Protein AF-A0A661U5E5-F1 (afdb_monomer_lite)

pLDDT: mean 82.82, std 14.11, range [43.78, 95.06]

Sequence (79 aa):
MTRDTWWHISTNNRLKAETFLRENITADRCICHINAGYSTGWCNESLENLLYAIEIKCRAKGDDVCFFVMTHRKHIYNA

Structure (mmCIF, N/CA/C/O backbone):
data_AF-A0A661U5E5-F1
#
_entry.id   AF-A0A661U5E5-F1
#
loop_
_atom_site.group_PDB
_atom_site.id
_atom_site.type_symbol
_atom_site.label_atom_id
_atom_site.label_alt_id
_atom_site.label_comp_id
_atom_site.label_asym_id
_atom_site.label_entity_id
_atom_site.label_seq_id
_atom_site.pdbx_PDB_ins_code
_atom_site.Cartn_x
_atom_site.Cartn_y
_atom_site.Cartn_z
_atom_site.occupancy
_atom_site.B_iso_or_equiv
_atom_site.auth_seq_id
_atom_site.auth_comp_id
_atom_site.auth_asym_id
_atom_site.auth_atom_id
_atom_site.pdbx_PDB_model_num
ATOM 1 N N . MET A 1 1 ? 8.390 -12.481 -20.583 1.00 44.78 1 MET A N 1
ATOM 2 C CA . MET A 1 1 ? 8.003 -11.392 -19.661 1.00 44.78 1 MET A CA 1
ATOM 3 C C . MET A 1 1 ? 7.277 -10.339 -20.489 1.00 44.78 1 MET A C 1
ATOM 5 O O . MET A 1 1 ? 7.921 -9.578 -21.197 1.00 44.78 1 MET A O 1
ATOM 9 N N . THR A 1 2 ? 5.949 -10.408 -20.573 1.00 43.78 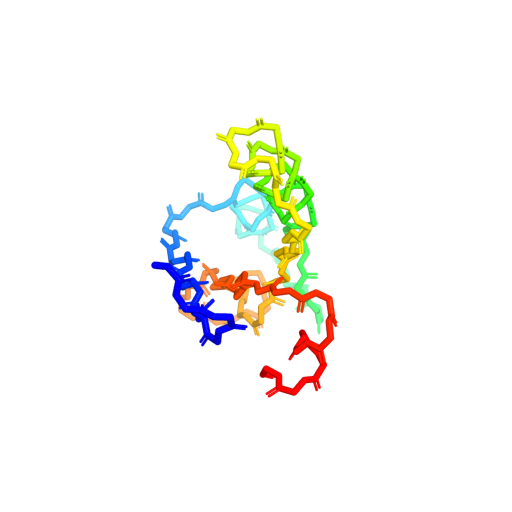2 THR A N 1
ATOM 10 C CA . THR A 1 2 ? 5.158 -9.514 -21.435 1.00 43.78 2 THR A CA 1
ATOM 11 C C . THR A 1 2 ? 4.869 -8.201 -20.707 1.00 43.78 2 THR A C 1
ATOM 13 O O . THR A 1 2 ? 4.770 -8.162 -19.480 1.00 43.78 2 THR A O 1
ATOM 16 N N . ARG A 1 3 ? 4.755 -7.115 -21.476 1.00 45.56 3 ARG A N 1
ATOM 17 C CA . ARG A 1 3 ? 4.687 -5.701 -21.050 1.00 45.56 3 ARG A CA 1
ATOM 18 C C . ARG A 1 3 ? 3.468 -5.314 -20.185 1.00 45.56 3 ARG A C 1
ATOM 20 O O . ARG A 1 3 ? 3.316 -4.128 -19.889 1.00 45.56 3 ARG A O 1
ATOM 27 N N . ASP A 1 4 ? 2.668 -6.295 -19.767 1.00 50.97 4 ASP A N 1
ATOM 28 C CA . ASP A 1 4 ? 1.356 -6.157 -19.118 1.00 50.97 4 ASP A CA 1
ATOM 29 C C . ASP A 1 4 ? 1.255 -6.965 -17.807 1.00 50.97 4 ASP A C 1
ATOM 31 O O . ASP A 1 4 ? 0.163 -7.287 -17.339 1.00 50.97 4 ASP A O 1
ATOM 35 N N . THR A 1 5 ? 2.390 -7.351 -17.213 1.00 55.62 5 THR A N 1
ATOM 36 C CA . THR A 1 5 ? 2.382 -8.189 -16.004 1.00 55.62 5 THR A CA 1
ATOM 37 C C . THR A 1 5 ? 2.113 -7.336 -14.761 1.00 55.62 5 THR A C 1
ATOM 39 O O . THR A 1 5 ? 2.960 -6.545 -14.344 1.00 55.62 5 THR A O 1
ATOM 42 N N . TRP A 1 6 ? 0.936 -7.517 -14.165 1.00 55.47 6 TRP A N 1
ATOM 43 C CA . TRP A 1 6 ? 0.593 -7.011 -12.839 1.00 55.47 6 TRP A CA 1
ATOM 44 C C . TRP A 1 6 ? 1.189 -7.934 -11.783 1.00 55.47 6 TRP A C 1
ATOM 46 O O . TRP A 1 6 ? 0.839 -9.112 -11.707 1.00 55.47 6 TRP A O 1
ATOM 56 N N . TRP A 1 7 ? 2.094 -7.407 -10.967 1.00 61.56 7 TRP A N 1
ATOM 57 C CA . TRP A 1 7 ? 2.646 -8.148 -9.844 1.00 61.56 7 TRP A CA 1
ATOM 58 C C . TRP A 1 7 ? 1.854 -7.791 -8.596 1.00 61.56 7 TRP A C 1
ATOM 60 O O . TRP A 1 7 ? 1.852 -6.646 -8.139 1.00 61.56 7 TRP A O 1
ATOM 70 N N . HIS A 1 8 ? 1.168 -8.785 -8.045 1.00 64.12 8 HIS A N 1
ATOM 71 C CA . HIS A 1 8 ? 0.503 -8.653 -6.760 1.00 64.12 8 HIS A CA 1
ATOM 72 C C . HIS A 1 8 ? 1.472 -9.047 -5.659 1.00 64.12 8 HIS A C 1
ATOM 74 O O . HIS A 1 8 ? 1.951 -10.179 -5.611 1.00 64.12 8 HIS A O 1
ATOM 80 N N . ILE A 1 9 ? 1.737 -8.107 -4.758 1.00 65.94 9 ILE A N 1
ATOM 81 C CA . ILE A 1 9 ? 2.499 -8.371 -3.545 1.00 65.94 9 ILE A CA 1
ATOM 82 C C . ILE A 1 9 ? 1.520 -8.244 -2.383 1.00 65.94 9 ILE A C 1
ATOM 84 O O . ILE A 1 9 ? 1.271 -7.156 -1.859 1.00 65.94 9 ILE A O 1
ATOM 88 N N . SER A 1 10 ? 0.953 -9.383 -1.987 1.00 58.97 10 SER A N 1
ATOM 89 C CA . SER A 1 10 ? 0.255 -9.495 -0.709 1.00 58.97 10 SER A CA 1
ATOM 90 C C . SER A 1 10 ? 1.275 -9.810 0.373 1.00 58.97 10 SER A C 1
ATOM 92 O O . SER A 1 10 ? 2.094 -10.716 0.225 1.00 58.97 10 SER A O 1
ATOM 94 N N . THR A 1 11 ? 1.242 -9.060 1.465 1.00 59.38 11 THR A N 1
ATOM 95 C CA . THR A 1 11 ? 2.085 -9.348 2.627 1.00 59.38 11 THR A CA 1
ATOM 96 C C . THR A 1 11 ? 1.284 -9.163 3.892 1.00 59.38 11 THR A C 1
ATOM 98 O O . THR A 1 11 ? 0.732 -8.087 4.137 1.00 59.38 11 THR A O 1
ATOM 101 N N . ASN A 1 12 ? 1.328 -10.182 4.731 1.00 53.84 12 ASN A N 1
ATOM 102 C CA . ASN A 1 12 ? 0.850 -10.103 6.097 1.00 53.84 12 ASN A CA 1
ATOM 103 C C . ASN A 1 12 ? 2.002 -9.550 6.960 1.00 53.84 12 ASN A C 1
ATOM 105 O O . ASN A 1 12 ? 3.131 -10.009 6.810 1.00 53.84 12 ASN A O 1
ATOM 109 N N . ASN A 1 13 ? 1.722 -8.560 7.818 1.00 57.72 13 ASN A N 1
ATOM 110 C CA . ASN A 1 13 ? 2.659 -7.761 8.638 1.00 57.72 13 ASN A CA 1
ATOM 111 C C . ASN A 1 13 ? 3.514 -6.712 7.904 1.00 57.72 13 ASN A C 1
ATOM 113 O O . ASN A 1 13 ? 4.652 -6.960 7.508 1.00 57.72 13 ASN A O 1
ATOM 117 N N . ARG A 1 14 ? 3.009 -5.472 7.825 1.00 70.75 14 ARG A N 1
ATOM 118 C CA . ARG A 1 14 ? 3.800 -4.296 7.418 1.00 70.75 14 ARG A CA 1
ATOM 119 C C . ARG A 1 14 ? 4.102 -3.433 8.633 1.00 70.75 14 ARG A C 1
ATOM 121 O O . ARG A 1 14 ? 3.176 -2.982 9.294 1.00 70.75 14 ARG A O 1
ATOM 128 N N . LEU A 1 15 ? 5.388 -3.158 8.872 1.00 75.19 15 LEU A N 1
ATOM 129 C CA . LEU A 1 15 ? 5.896 -2.488 10.077 1.00 75.19 15 LEU A CA 1
ATOM 130 C C . LEU A 1 15 ? 5.075 -1.253 10.477 1.00 75.19 15 LEU A C 1
ATOM 132 O O . LEU A 1 15 ? 4.649 -1.155 11.619 1.00 75.19 15 LEU A O 1
ATOM 136 N N . LYS A 1 16 ? 4.789 -0.349 9.528 1.00 83.06 16 LYS A N 1
ATOM 137 C CA . LYS A 1 16 ? 3.991 0.856 9.809 1.00 83.06 16 LYS A CA 1
ATOM 138 C C . LYS A 1 16 ? 2.541 0.558 10.189 1.00 83.06 16 LYS A C 1
ATOM 140 O O . LYS A 1 16 ? 2.029 1.188 11.108 1.00 83.06 16 LYS A O 1
ATOM 145 N N . ALA A 1 17 ? 1.887 -0.375 9.499 1.00 88.69 17 ALA A N 1
ATOM 146 C CA . ALA A 1 17 ? 0.528 -0.767 9.851 1.00 88.69 17 ALA A CA 1
ATOM 147 C C . ALA A 1 17 ? 0.490 -1.448 11.225 1.00 88.69 17 ALA A C 1
ATOM 149 O O . ALA A 1 17 ? -0.382 -1.130 12.024 1.00 88.69 17 ALA A O 1
ATOM 150 N N . GLU A 1 18 ? 1.471 -2.298 11.542 1.00 89.94 18 GLU A N 1
ATOM 151 C CA . GLU A 1 18 ? 1.585 -2.906 12.873 1.00 89.94 18 GLU A CA 1
ATOM 152 C C . GLU A 1 18 ? 1.772 -1.863 13.975 1.00 89.94 18 GLU A C 1
ATOM 154 O O . GLU A 1 18 ? 1.175 -2.000 15.037 1.00 89.94 18 GLU A O 1
ATOM 159 N N . THR A 1 19 ? 2.567 -0.813 13.744 1.00 91.25 19 THR A N 1
ATOM 160 C CA . THR A 1 19 ? 2.723 0.280 14.715 1.00 91.25 19 THR A CA 1
ATOM 161 C C . THR A 1 19 ? 1.386 0.961 15.001 1.00 91.25 19 THR A C 1
ATOM 163 O O . THR A 1 19 ? 1.025 1.114 16.161 1.00 91.25 19 THR A O 1
ATOM 166 N N . PHE A 1 20 ? 0.617 1.292 13.960 1.00 93.38 20 PHE A N 1
ATOM 167 C CA . PHE A 1 20 ? -0.704 1.911 14.114 1.00 93.38 20 PHE A CA 1
ATOM 168 C C . PHE A 1 20 ? -1.665 1.012 14.895 1.00 93.38 20 PHE A C 1
ATOM 170 O O . PHE A 1 20 ? -2.283 1.454 15.860 1.00 93.38 20 PHE A O 1
ATOM 177 N N . LEU A 1 21 ? -1.727 -0.272 14.535 1.00 91.56 21 LEU A N 1
ATOM 178 C CA . LEU A 1 21 ? -2.577 -1.243 15.223 1.00 91.56 21 LEU A CA 1
ATOM 179 C C . LEU A 1 21 ? -2.178 -1.426 16.695 1.00 91.56 21 LEU A C 1
ATOM 181 O O . LEU A 1 21 ? -3.049 -1.516 17.553 1.00 91.56 21 LEU A O 1
ATOM 185 N N . ARG A 1 22 ? -0.875 -1.447 17.007 1.00 93.19 22 ARG A N 1
ATOM 186 C CA . ARG A 1 22 ? -0.371 -1.553 18.388 1.00 93.19 22 ARG A CA 1
ATOM 187 C C . ARG A 1 22 ? -0.708 -0.334 19.238 1.00 93.19 22 ARG A C 1
ATOM 189 O O . ARG A 1 22 ? -0.931 -0.484 20.434 1.00 93.19 22 ARG A O 1
ATOM 196 N N . GLU A 1 23 ? -0.747 0.846 18.632 1.00 94.81 23 GLU A N 1
ATOM 197 C CA . GLU A 1 23 ? -1.090 2.094 19.318 1.00 94.81 23 GLU A CA 1
ATOM 198 C C . GLU A 1 23 ? -2.600 2.383 19.326 1.00 94.81 23 GLU A C 1
ATOM 200 O O . GLU A 1 23 ? -3.022 3.414 19.842 1.00 94.81 23 GLU A O 1
ATOM 205 N N . ASN A 1 24 ? -3.431 1.470 18.802 1.00 93.19 24 ASN A N 1
ATOM 206 C CA . ASN A 1 24 ? -4.871 1.677 18.596 1.00 93.19 24 ASN A CA 1
ATOM 207 C C . ASN A 1 24 ? -5.182 2.946 17.778 1.00 93.19 24 ASN A C 1
ATOM 209 O O . ASN A 1 24 ? -6.182 3.626 18.010 1.00 93.19 24 ASN A O 1
ATOM 213 N N . ILE A 1 25 ? -4.322 3.261 16.807 1.00 93.75 25 ILE A N 1
ATOM 214 C CA . ILE A 1 25 ? -4.484 4.385 15.886 1.00 93.75 25 ILE A CA 1
ATOM 215 C C . ILE A 1 25 ? -5.006 3.855 14.553 1.00 93.75 25 ILE A C 1
ATOM 217 O O . ILE A 1 25 ? -4.429 2.949 13.952 1.00 93.75 25 ILE A O 1
ATOM 221 N N . THR A 1 26 ? -6.072 4.469 14.050 1.00 92.94 26 THR A N 1
ATOM 222 C CA . THR A 1 26 ? -6.582 4.229 12.697 1.00 92.94 26 THR A CA 1
ATOM 223 C C . THR A 1 26 ? -6.084 5.307 11.743 1.00 92.94 26 THR A C 1
ATOM 225 O O . THR A 1 26 ? -6.086 6.492 12.077 1.00 92.94 26 THR A O 1
ATOM 228 N N . ALA A 1 27 ? -5.687 4.909 10.540 1.00 94.06 27 ALA A N 1
ATOM 229 C CA . ALA A 1 27 ? -5.341 5.813 9.454 1.00 94.06 27 ALA A CA 1
ATOM 230 C C . ALA A 1 27 ? -6.551 6.067 8.544 1.00 94.06 27 ALA A C 1
ATOM 232 O O . ALA A 1 27 ? -7.392 5.196 8.346 1.00 94.06 27 ALA A O 1
ATOM 233 N N . ASP A 1 28 ? -6.596 7.240 7.922 1.00 95.06 28 ASP A N 1
ATOM 234 C CA . ASP A 1 28 ? -7.573 7.592 6.883 1.00 95.06 28 ASP A CA 1
ATOM 235 C C . ASP A 1 28 ? -7.140 7.134 5.476 1.00 95.06 28 ASP A C 1
ATOM 237 O O . ASP A 1 28 ? -7.920 7.152 4.524 1.00 95.06 28 ASP A O 1
ATOM 241 N N . ARG A 1 29 ? -5.881 6.708 5.334 1.00 94.12 29 ARG A N 1
ATOM 242 C CA . ARG A 1 29 ? -5.250 6.329 4.067 1.00 94.12 29 ARG A CA 1
ATOM 243 C C . ARG A 1 29 ? -4.236 5.206 4.249 1.00 94.12 29 ARG A C 1
ATOM 245 O O . ARG A 1 29 ? -3.872 4.837 5.360 1.00 94.12 29 ARG A O 1
ATOM 252 N N . CYS A 1 30 ? -3.746 4.677 3.134 1.00 94.19 30 CYS A N 1
ATOM 253 C CA . CYS A 1 30 ? -2.618 3.751 3.114 1.00 94.19 30 CYS A CA 1
ATOM 254 C C . CYS A 1 30 ? -1.335 4.448 3.603 1.00 94.19 30 CYS A C 1
ATOM 256 O O . CYS A 1 30 ? -0.986 5.510 3.086 1.00 94.19 30 CYS A O 1
ATOM 258 N N . ILE A 1 31 ? -0.636 3.866 4.583 1.00 94.06 31 ILE A N 1
ATOM 259 C CA . ILE A 1 31 ? 0.502 4.507 5.276 1.00 94.06 31 ILE A CA 1
ATOM 260 C C . ILE A 1 31 ? 1.843 3.786 5.100 1.00 94.06 31 ILE A C 1
ATOM 262 O O . ILE A 1 31 ? 2.888 4.309 5.507 1.00 94.06 31 ILE A O 1
ATOM 266 N N . CYS A 1 32 ? 1.872 2.593 4.505 1.00 92.81 32 CYS A N 1
ATOM 267 C CA . CYS A 1 32 ? 3.071 1.758 4.407 1.00 92.81 32 CYS A CA 1
ATOM 268 C C . CYS A 1 32 ? 3.986 2.177 3.240 1.00 92.81 32 CYS A C 1
ATOM 270 O O . CYS A 1 32 ? 4.512 1.336 2.506 1.00 92.81 32 CYS A O 1
ATOM 272 N N . HIS A 1 33 ? 4.217 3.484 3.081 1.00 91.12 33 HIS A N 1
ATOM 273 C CA . HIS A 1 33 ? 4.995 4.066 1.981 1.00 91.12 33 HIS A CA 1
ATOM 274 C C . HIS A 1 33 ? 6.431 3.538 1.910 1.00 91.12 33 HIS A C 1
ATOM 276 O O . HIS A 1 33 ? 6.954 3.343 0.818 1.00 91.12 33 HIS A O 1
ATOM 282 N N . ILE A 1 34 ? 7.057 3.269 3.063 1.00 90.50 34 ILE A N 1
ATOM 283 C CA . ILE A 1 34 ? 8.429 2.741 3.114 1.00 90.50 34 ILE A CA 1
ATOM 284 C C . ILE A 1 34 ? 8.506 1.391 2.410 1.00 90.50 34 ILE A C 1
ATOM 286 O O . ILE A 1 34 ? 9.418 1.175 1.623 1.00 90.50 34 ILE A O 1
ATOM 290 N N . ASN A 1 35 ? 7.542 0.497 2.630 1.00 90.06 35 ASN A N 1
ATOM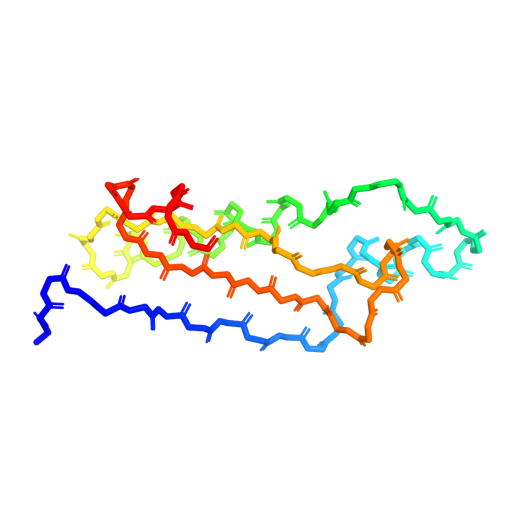 291 C CA . ASN A 1 35 ? 7.581 -0.793 1.960 1.00 90.06 35 ASN A CA 1
ATOM 292 C C . ASN A 1 35 ? 7.296 -0.673 0.459 1.00 90.06 35 ASN A C 1
ATOM 294 O O . ASN A 1 35 ? 7.921 -1.383 -0.317 1.00 90.06 35 ASN A O 1
ATOM 298 N N . ALA A 1 36 ? 6.401 0.229 0.045 1.00 89.62 36 ALA A N 1
ATOM 299 C CA . ALA A 1 36 ? 6.189 0.513 -1.374 1.00 89.62 36 ALA A CA 1
ATOM 300 C C . ALA A 1 36 ? 7.480 1.028 -2.045 1.00 89.62 36 ALA A C 1
ATOM 302 O O . ALA A 1 36 ? 7.886 0.517 -3.089 1.00 89.62 36 ALA A O 1
ATOM 303 N N . GLY A 1 37 ? 8.168 1.986 -1.414 1.00 90.75 37 GLY A N 1
ATOM 304 C CA . GLY A 1 37 ? 9.439 2.527 -1.901 1.00 90.75 37 GLY A CA 1
ATOM 305 C C . GLY A 1 37 ? 10.563 1.489 -1.917 1.00 90.75 37 GLY A C 1
ATOM 306 O O . GLY A 1 37 ? 11.258 1.359 -2.920 1.00 90.75 37 GLY A O 1
ATOM 307 N N . TYR A 1 38 ? 10.697 0.701 -0.849 1.00 91.12 38 TYR A N 1
ATOM 308 C CA . TYR A 1 38 ? 11.703 -0.356 -0.750 1.00 91.12 38 TYR A CA 1
ATOM 309 C C . TYR A 1 38 ? 11.500 -1.440 -1.816 1.00 91.12 38 TYR A C 1
ATOM 311 O O . TYR A 1 38 ? 12.440 -1.774 -2.532 1.00 91.12 38 TYR A O 1
ATOM 319 N N . SER A 1 39 ? 10.269 -1.940 -1.985 1.00 89.12 39 SER A N 1
ATOM 320 C CA . SER A 1 39 ? 9.948 -2.915 -3.035 1.00 89.12 39 SER A CA 1
ATOM 321 C C . SER A 1 39 ? 10.203 -2.355 -4.435 1.00 89.12 39 SER A C 1
ATOM 323 O O . SER A 1 39 ? 10.751 -3.058 -5.275 1.00 89.12 39 SER A O 1
ATOM 325 N N . THR A 1 40 ? 9.869 -1.081 -4.669 1.00 90.94 40 THR A N 1
ATOM 326 C CA . THR A 1 40 ? 10.158 -0.397 -5.938 1.00 90.94 40 THR A CA 1
ATOM 327 C C . THR A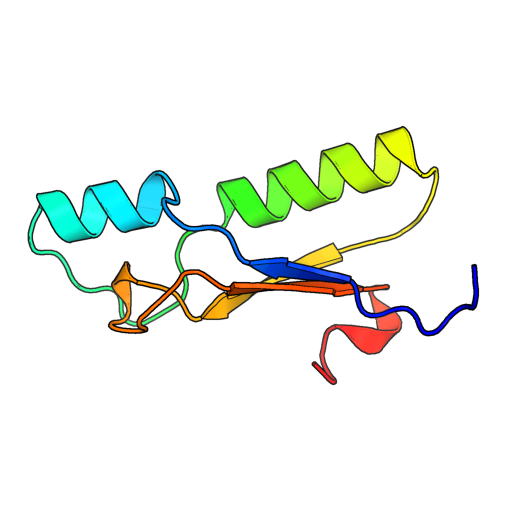 1 40 ? 11.660 -0.370 -6.230 1.00 90.94 40 THR A C 1
ATOM 329 O O . THR A 1 40 ? 12.080 -0.770 -7.312 1.00 90.94 40 THR A O 1
ATOM 332 N N . GLY A 1 41 ? 12.476 0.062 -5.263 1.00 90.81 41 GLY A N 1
ATOM 333 C CA . GLY A 1 41 ? 13.930 0.131 -5.420 1.00 90.81 41 GLY A CA 1
ATOM 334 C C . GLY A 1 41 ? 14.559 -1.241 -5.663 1.00 90.81 41 GLY A C 1
ATOM 335 O O . GLY A 1 41 ? 15.291 -1.412 -6.632 1.00 90.81 41 GLY A O 1
ATOM 336 N N . TRP A 1 42 ? 14.213 -2.233 -4.836 1.00 90.38 42 TRP A N 1
ATOM 337 C CA . TRP A 1 42 ? 14.745 -3.593 -4.958 1.00 90.38 42 TRP A CA 1
ATOM 338 C C . TRP A 1 42 ? 14.434 -4.223 -6.317 1.00 90.38 42 TRP A C 1
ATOM 340 O O . TRP A 1 42 ? 15.311 -4.815 -6.944 1.00 90.38 42 TRP A O 1
ATOM 350 N N . CYS A 1 43 ? 13.193 -4.090 -6.789 1.00 88.06 43 CYS A N 1
ATOM 351 C CA . CYS A 1 43 ? 12.791 -4.653 -8.071 1.00 88.06 43 CYS A CA 1
ATOM 352 C C . CYS A 1 43 ? 13.430 -3.927 -9.254 1.00 88.06 43 CYS A C 1
ATOM 354 O O . CYS A 1 43 ? 13.780 -4.591 -10.223 1.00 88.06 43 CYS A O 1
ATOM 356 N N . ASN A 1 44 ? 13.616 -2.608 -9.185 1.00 89.75 44 ASN A N 1
ATOM 357 C CA . ASN A 1 44 ? 14.278 -1.876 -10.264 1.00 89.75 44 ASN A CA 1
ATOM 358 C C . ASN A 1 44 ? 15.767 -2.232 -10.362 1.00 89.75 44 ASN A C 1
ATOM 360 O O . ASN A 1 44 ? 16.252 -2.420 -11.472 1.00 89.75 44 ASN A O 1
ATOM 364 N N . GLU A 1 45 ? 16.455 -2.408 -9.229 1.00 92.62 45 GLU A N 1
ATOM 365 C CA . GLU A 1 45 ? 17.847 -2.881 -9.205 1.00 92.62 45 GLU A CA 1
ATOM 366 C C . GLU A 1 45 ? 17.958 -4.334 -9.690 1.00 92.62 45 GLU A C 1
ATOM 368 O O . GLU A 1 45 ? 18.791 -4.661 -10.523 1.00 92.62 45 GLU A O 1
ATOM 373 N N . SER A 1 46 ? 17.080 -5.218 -9.205 1.00 88.88 46 SER A N 1
ATOM 374 C CA . SER A 1 46 ? 17.176 -6.658 -9.489 1.00 88.88 46 SER A CA 1
ATOM 375 C C . SER A 1 46 ? 16.703 -7.044 -10.891 1.00 88.88 46 SER A C 1
ATOM 377 O O . SER A 1 46 ? 17.106 -8.081 -11.410 1.00 88.88 46 SER A O 1
ATOM 379 N N . LEU A 1 47 ? 15.764 -6.284 -11.464 1.00 84.00 47 LEU A N 1
ATOM 380 C CA . LEU A 1 47 ? 15.095 -6.626 -12.723 1.00 84.00 47 LEU A CA 1
ATOM 381 C C . LEU A 1 47 ? 15.423 -5.654 -13.857 1.00 84.00 47 LEU A C 1
ATOM 383 O O . LEU A 1 47 ? 14.850 -5.821 -14.931 1.00 84.00 47 LEU A O 1
ATOM 387 N N . GLU A 1 48 ? 16.252 -4.634 -13.614 1.00 81.31 48 GLU A N 1
ATOM 388 C CA . GLU A 1 48 ? 16.623 -3.588 -14.585 1.00 81.31 48 GLU A CA 1
ATOM 389 C C . GLU A 1 48 ? 15.406 -2.992 -15.324 1.00 81.31 48 GLU A C 1
ATOM 391 O O . GLU A 1 48 ? 15.434 -2.669 -16.511 1.00 81.31 48 GLU A O 1
ATOM 396 N N . ASN A 1 49 ? 14.284 -2.879 -14.613 1.00 78.31 49 ASN A N 1
ATOM 397 C CA . ASN A 1 49 ? 13.000 -2.444 -15.150 1.00 78.31 49 ASN A CA 1
ATOM 398 C C . ASN A 1 49 ? 12.515 -1.181 -14.439 1.00 78.31 49 ASN A C 1
ATOM 400 O O . ASN A 1 49 ? 12.969 -0.852 -13.352 1.00 78.31 49 ASN A O 1
ATOM 404 N N . LEU A 1 50 ? 11.553 -0.480 -15.048 1.00 84.38 50 LEU A N 1
ATOM 405 C CA . LEU A 1 50 ? 10.884 0.664 -14.428 1.00 84.38 50 LEU A CA 1
ATOM 406 C C . LEU A 1 50 ? 9.534 0.233 -13.838 1.00 84.38 50 LEU A C 1
ATOM 408 O O . LEU A 1 50 ? 8.479 0.407 -14.464 1.00 84.38 50 LEU A O 1
ATOM 412 N N . LEU A 1 51 ? 9.582 -0.367 -12.653 1.00 88.00 51 LEU A N 1
ATOM 413 C CA . LEU A 1 51 ? 8.425 -0.782 -11.866 1.00 88.00 51 LEU A CA 1
ATOM 414 C C . LEU A 1 51 ? 8.149 0.225 -10.747 1.00 88.00 51 LEU A C 1
ATOM 416 O O . LEU A 1 51 ? 9.039 0.939 -10.291 1.00 88.00 51 LEU A O 1
ATOM 420 N N . TYR A 1 52 ? 6.891 0.283 -10.323 1.00 90.00 52 TYR A N 1
ATOM 421 C CA . TYR A 1 52 ? 6.422 1.080 -9.197 1.00 90.00 52 TYR A CA 1
ATOM 422 C C . TYR A 1 52 ? 5.457 0.244 -8.372 1.00 90.00 52 TYR A C 1
ATOM 424 O O . TYR A 1 52 ? 4.562 -0.381 -8.940 1.00 90.00 52 TYR A O 1
ATOM 432 N N . ALA A 1 53 ? 5.616 0.262 -7.052 1.00 90.00 53 ALA A N 1
ATOM 433 C CA . ALA A 1 53 ? 4.680 -0.347 -6.118 1.00 90.00 53 ALA A CA 1
ATOM 434 C C . ALA A 1 53 ? 3.829 0.725 -5.421 1.00 90.00 53 ALA A C 1
ATOM 436 O O . ALA A 1 53 ? 4.359 1.728 -4.942 1.00 90.00 53 ALA A O 1
ATOM 437 N N . ILE A 1 54 ? 2.519 0.492 -5.316 1.00 90.56 54 ILE A N 1
ATOM 438 C CA . ILE A 1 54 ? 1.584 1.307 -4.525 1.00 90.56 54 ILE A CA 1
ATOM 439 C C . ILE A 1 54 ? 0.780 0.425 -3.570 1.00 90.56 54 ILE A C 1
ATOM 441 O O . ILE A 1 54 ? 0.493 -0.729 -3.879 1.00 90.56 54 ILE A O 1
ATOM 445 N N . GLU A 1 55 ? 0.420 0.964 -2.406 1.00 92.00 55 GLU A N 1
ATOM 446 C CA . GLU A 1 55 ? -0.470 0.302 -1.445 1.00 92.00 55 GLU A CA 1
ATOM 447 C C . GLU A 1 55 ? -1.927 0.671 -1.751 1.00 92.00 55 GLU A C 1
ATOM 449 O O . GLU A 1 55 ? -2.278 1.850 -1.701 1.00 92.00 55 GLU A O 1
ATOM 454 N N . ILE A 1 56 ? -2.776 -0.322 -2.028 1.00 91.31 56 ILE A N 1
ATOM 455 C CA . ILE A 1 56 ? -4.206 -0.108 -2.327 1.00 91.31 56 ILE A CA 1
ATOM 456 C C . ILE A 1 56 ? -5.135 -0.566 -1.192 1.00 91.31 56 ILE A C 1
ATOM 458 O O . ILE A 1 56 ? -6.250 -0.063 -1.061 1.00 91.31 56 ILE A O 1
ATOM 462 N N . LYS A 1 57 ? -4.657 -1.465 -0.322 1.00 92.06 57 LYS A N 1
ATOM 463 C CA . LYS A 1 57 ? -5.315 -1.840 0.940 1.00 92.06 57 LYS A CA 1
ATOM 464 C C . LYS A 1 57 ? -4.325 -1.735 2.085 1.00 92.06 57 LYS A C 1
ATOM 466 O O . LYS A 1 57 ? -3.153 -2.049 1.888 1.00 92.06 57 LYS A O 1
ATOM 471 N N . CYS A 1 58 ? -4.780 -1.317 3.259 1.00 93.19 58 CYS A N 1
ATOM 472 C CA . CYS A 1 58 ? -3.940 -1.124 4.431 1.00 93.19 58 CYS A CA 1
ATOM 473 C C . CYS A 1 58 ? -4.680 -1.512 5.711 1.00 93.19 58 CYS A C 1
ATOM 475 O O . CYS A 1 58 ? -5.748 -0.977 6.005 1.00 93.19 58 CYS A O 1
ATOM 477 N N . ARG A 1 59 ? -4.060 -2.359 6.539 1.00 92.94 59 ARG A N 1
ATOM 478 C CA . ARG A 1 59 ? -4.641 -2.754 7.830 1.00 92.94 59 ARG A CA 1
ATOM 479 C C . ARG A 1 59 ? -4.871 -1.579 8.774 1.00 92.94 59 ARG A C 1
ATOM 481 O O . ARG A 1 59 ? -5.873 -1.550 9.472 1.00 92.94 59 ARG A O 1
ATOM 488 N N . ALA A 1 60 ? -3.994 -0.575 8.750 1.00 93.56 60 ALA A N 1
ATOM 489 C CA . ALA A 1 60 ? -4.171 0.631 9.560 1.00 93.56 60 ALA A CA 1
ATOM 490 C C . ALA A 1 60 ? -5.415 1.445 9.162 1.00 93.56 60 ALA A C 1
ATOM 492 O O . ALA A 1 60 ? -5.943 2.181 9.986 1.00 93.56 60 ALA A O 1
ATOM 493 N N . LYS A 1 61 ? -5.893 1.303 7.919 1.00 94.44 61 LYS A N 1
ATOM 494 C CA . LYS A 1 61 ? -7.134 1.916 7.418 1.00 94.44 61 LYS A CA 1
ATOM 495 C C . LYS A 1 61 ? -8.377 1.069 7.741 1.00 94.44 61 LYS A C 1
ATOM 497 O O . LYS A 1 61 ? -9.496 1.516 7.522 1.00 94.44 61 LYS A O 1
ATOM 502 N N . GLY A 1 62 ? -8.186 -0.151 8.250 1.00 93.00 62 GLY A N 1
ATOM 503 C CA . GLY A 1 62 ? -9.253 -1.108 8.544 1.00 93.00 62 GLY A CA 1
ATOM 504 C C 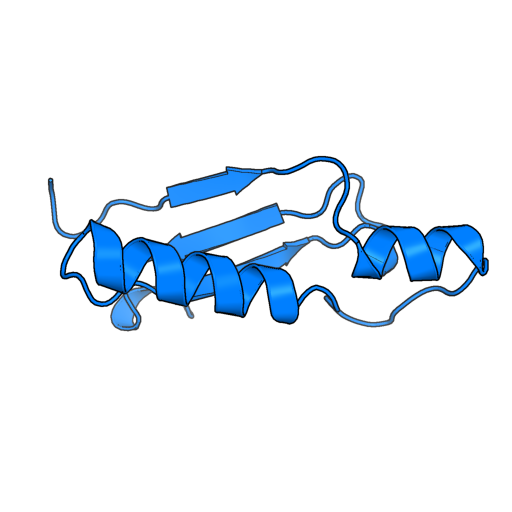. GLY A 1 62 ? -9.448 -2.208 7.495 1.00 93.00 62 GLY A C 1
ATOM 505 O O . GLY A 1 62 ? -10.404 -2.964 7.609 1.00 93.00 62 GLY A O 1
ATOM 506 N N . ASP A 1 63 ? -8.574 -2.326 6.487 1.00 93.25 63 ASP A N 1
ATOM 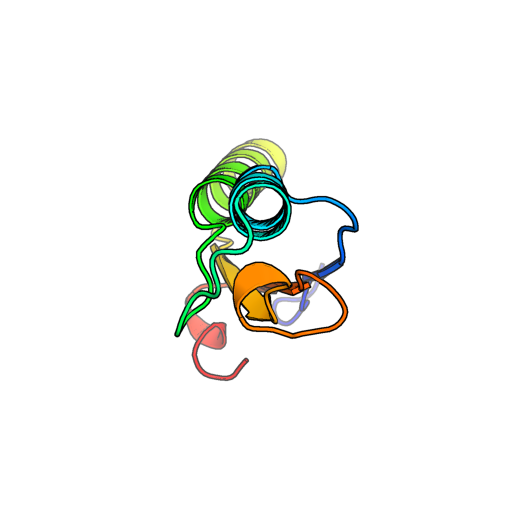507 C CA . ASP A 1 63 ? -8.609 -3.468 5.559 1.00 93.25 63 ASP A CA 1
ATOM 508 C C . ASP A 1 63 ? -8.057 -4.752 6.219 1.00 93.25 63 ASP A C 1
ATOM 510 O O . ASP A 1 63 ? -7.197 -4.693 7.098 1.00 93.25 63 ASP A O 1
ATOM 514 N N . ASP A 1 64 ? -8.451 -5.933 5.734 1.00 90.31 64 ASP A N 1
ATOM 515 C CA . ASP A 1 64 ? -7.980 -7.218 6.291 1.00 90.31 64 ASP A CA 1
ATOM 516 C C . ASP A 1 64 ? -6.463 -7.438 6.135 1.00 90.31 64 ASP A C 1
ATOM 518 O O . ASP A 1 64 ? -5.819 -8.122 6.933 1.00 90.31 64 ASP A O 1
ATOM 522 N N . VAL A 1 65 ? -5.871 -6.862 5.085 1.00 89.56 65 VAL A N 1
ATOM 523 C CA . VAL A 1 65 ? -4.468 -7.062 4.706 1.00 89.56 65 VAL A CA 1
ATOM 524 C C . VAL A 1 65 ? -3.886 -5.804 4.067 1.00 89.56 65 VAL A C 1
ATOM 526 O O . VAL A 1 65 ? -4.588 -5.041 3.402 1.00 89.56 65 VAL A O 1
ATOM 529 N N . CYS A 1 66 ? -2.576 -5.598 4.231 1.00 90.88 66 CYS A N 1
ATOM 530 C CA . CYS A 1 66 ? -1.859 -4.601 3.446 1.00 90.88 66 CYS A CA 1
ATOM 531 C C . CYS A 1 66 ? -1.537 -5.183 2.063 1.00 90.88 66 CYS A C 1
ATOM 533 O O . CYS A 1 66 ? -0.759 -6.135 1.951 1.00 90.88 66 CYS A O 1
ATOM 535 N N . PHE A 1 67 ? -2.120 -4.609 1.013 1.00 89.12 67 PHE A N 1
ATOM 536 C CA . PHE A 1 67 ? -2.027 -5.129 -0.349 1.00 89.12 67 PHE A CA 1
ATOM 537 C C . PHE A 1 67 ? -1.382 -4.117 -1.288 1.00 89.12 67 PHE A C 1
ATOM 539 O O . PHE A 1 67 ? -1.768 -2.944 -1.312 1.00 89.12 67 PHE A O 1
ATOM 546 N N . PHE A 1 68 ? -0.422 -4.597 -2.078 1.00 89.75 68 PHE A N 1
ATOM 547 C CA . PHE A 1 68 ? 0.371 -3.774 -2.975 1.00 89.75 68 PHE A CA 1
ATOM 548 C C . PHE A 1 68 ? 0.230 -4.261 -4.405 1.00 89.75 68 PHE A C 1
ATOM 550 O O . PHE A 1 68 ? 0.337 -5.457 -4.690 1.00 89.75 68 PHE A O 1
ATOM 557 N N . VAL A 1 69 ? 0.050 -3.300 -5.300 1.00 88.56 69 VAL A N 1
ATOM 558 C CA . VAL A 1 69 ? 0.118 -3.521 -6.737 1.00 88.56 69 VAL A CA 1
ATOM 559 C C . VAL A 1 69 ? 1.441 -2.976 -7.225 1.00 88.56 69 VAL A C 1
ATOM 561 O O . VAL A 1 69 ? 1.807 -1.844 -6.904 1.00 88.56 69 VAL A O 1
ATOM 564 N N . MET A 1 70 ? 2.152 -3.786 -8.001 1.00 88.31 70 MET A N 1
ATOM 565 C CA . MET A 1 70 ? 3.365 -3.375 -8.675 1.00 88.31 70 MET A CA 1
ATOM 566 C C . MET A 1 70 ? 3.223 -3.542 -10.179 1.00 88.31 70 MET A C 1
ATOM 568 O O . MET A 1 70 ? 2.853 -4.600 -10.686 1.00 88.31 70 MET A O 1
ATOM 572 N N . THR A 1 71 ? 3.511 -2.464 -10.895 1.00 87.75 71 THR A N 1
ATOM 573 C CA . THR A 1 71 ? 3.381 -2.414 -12.349 1.00 87.75 71 THR A CA 1
ATOM 574 C C . THR A 1 71 ? 4.269 -1.314 -12.923 1.00 87.75 71 THR A C 1
ATOM 576 O O . THR A 1 71 ? 4.896 -0.542 -12.194 1.00 87.75 71 THR A O 1
ATOM 579 N N . HIS A 1 72 ? 4.334 -1.221 -14.247 1.00 85.75 72 HIS A N 1
ATOM 580 C CA . HIS A 1 72 ? 4.968 -0.087 -14.906 1.00 85.75 72 HIS A CA 1
ATOM 581 C C . HIS A 1 72 ? 4.196 1.206 -14.636 1.00 85.75 72 HIS A C 1
ATOM 583 O O . HIS A 1 72 ? 2.965 1.217 -14.605 1.00 85.75 72 HIS A O 1
ATOM 589 N N . ARG A 1 73 ? 4.913 2.335 -14.560 1.00 82.50 73 ARG A N 1
ATOM 590 C CA . ARG A 1 73 ? 4.326 3.662 -14.283 1.00 82.50 73 ARG A CA 1
ATOM 591 C C . ARG A 1 73 ? 3.108 3.997 -15.146 1.00 82.50 73 ARG A C 1
ATOM 593 O O . ARG A 1 73 ? 2.165 4.607 -14.665 1.00 82.50 73 ARG A O 1
ATOM 600 N N . LYS A 1 74 ? 3.126 3.586 -16.419 1.00 83.50 74 LYS A N 1
ATOM 601 C CA . LYS A 1 74 ? 2.034 3.807 -17.384 1.00 83.50 74 LYS A CA 1
ATOM 602 C C . LYS A 1 74 ? 0.708 3.129 -17.005 1.00 83.50 74 LYS A C 1
ATOM 604 O O . LYS A 1 74 ? -0.326 3.519 -17.529 1.00 83.50 74 LYS A O 1
ATOM 609 N N . HIS A 1 75 ? 0.732 2.127 -16.127 1.00 82.19 75 HIS A N 1
ATOM 610 C CA . HIS A 1 75 ? -0.446 1.348 -15.743 1.00 82.19 75 HIS A CA 1
ATOM 611 C C . HIS A 1 75 ? -0.900 1.609 -14.307 1.00 82.19 75 HIS A C 1
ATOM 613 O O . HIS A 1 75 ? -2.020 1.262 -13.964 1.00 82.19 75 HIS A O 1
ATOM 619 N N . ILE A 1 76 ? -0.079 2.249 -13.472 1.00 76.88 76 ILE A N 1
ATOM 620 C CA . ILE A 1 76 ? -0.315 2.277 -12.023 1.00 76.88 76 ILE A CA 1
ATOM 621 C C . ILE A 1 76 ? -1.537 3.088 -11.576 1.00 76.88 76 ILE A C 1
ATOM 623 O O . ILE A 1 76 ? -2.046 2.863 -10.488 1.00 76.88 76 ILE A O 1
ATOM 627 N N . TYR A 1 77 ? -2.022 4.006 -12.414 1.00 72.75 77 TYR A N 1
ATOM 628 C CA . TYR A 1 77 ? -3.241 4.783 -12.155 1.00 72.75 77 TYR A CA 1
ATOM 629 C C . TYR A 1 77 ? -4.513 4.129 -12.716 1.00 72.75 77 TYR A C 1
ATOM 631 O O . TYR A 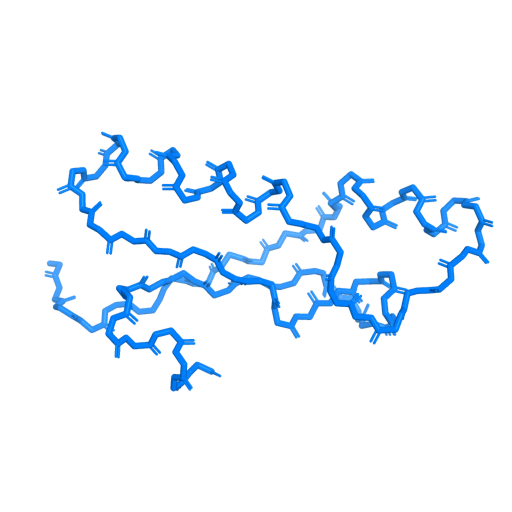1 77 ? -5.604 4.632 -12.478 1.00 72.75 77 TYR A O 1
ATOM 639 N N . ASN A 1 78 ? -4.370 3.019 -13.443 1.00 68.50 78 ASN A N 1
ATOM 640 C CA . ASN A 1 78 ? -5.475 2.187 -13.927 1.00 68.50 78 ASN A CA 1
ATOM 641 C C . ASN A 1 78 ? -5.620 0.904 -13.083 1.00 68.50 78 ASN A C 1
ATOM 643 O O . ASN A 1 78 ? -6.213 -0.067 -13.550 1.00 68.50 78 ASN A O 1
ATOM 647 N N . ALA A 1 79 ? -4.975 0.885 -11.913 1.00 56.81 79 ALA A N 1
ATOM 648 C CA . ALA A 1 79 ? -4.866 -0.241 -10.992 1.00 56.81 79 ALA A CA 1
ATOM 649 C C . ALA A 1 79 ? -6.026 -0.282 -9.996 1.00 56.81 79 ALA A C 1
ATOM 651 O O . ALA A 1 79 ? -6.421 0.810 -9.526 1.00 56.81 79 ALA A O 1
#

Foldseek 3Di:
DDQDDKDKDWDADQPVLVVCVVVVHADCDADSVVVQVVVQVVCCVVVVDQKGKDWPDGVSNPGPTTIIIMHHPVCPVVD

Secondary structure (DSSP, 8-state):
--TT--EEEEES--HHHHHHHHTTPPPSS---HHHHHHHHHHHHHHH-S-EEEEEEE-GGGT-SSEEEEEEETTTGGG-

Radius of gyration: 13.2 Å; chains: 1; bounding box: 27×19×41 Å